Protein AF-A0A5N8YHF2-F1 (afdb_monomer_lite)

Structure (mmCIF, N/CA/C/O backbone):
data_AF-A0A5N8YHF2-F1
#
_entry.id   AF-A0A5N8YHF2-F1
#
loop_
_atom_site.group_PDB
_atom_site.id
_atom_site.type_symbol
_atom_site.label_atom_id
_atom_site.label_alt_id
_atom_site.label_comp_id
_atom_site.label_asym_id
_atom_site.label_entity_id
_atom_site.label_seq_id
_atom_site.pdbx_PDB_ins_code
_atom_site.Cartn_x
_atom_site.Cartn_y
_atom_site.Cartn_z
_atom_site.occupancy
_atom_site.B_iso_or_equiv
_atom_site.auth_seq_id
_atom_site.auth_comp_id
_atom_site.auth_asym_id
_atom_site.auth_atom_id
_atom_site.pdbx_PDB_model_num
ATOM 1 N N . MET A 1 1 ? 15.126 5.907 -20.123 1.00 88.44 1 MET A N 1
ATOM 2 C CA . MET A 1 1 ? 15.744 6.536 -18.926 1.00 88.44 1 MET A CA 1
ATOM 3 C C . MET A 1 1 ? 16.374 5.457 -18.063 1.00 88.44 1 MET A C 1
ATOM 5 O O . MET A 1 1 ? 15.818 4.367 -17.988 1.00 88.44 1 MET A O 1
ATOM 9 N N . THR A 1 2 ? 17.520 5.727 -17.435 1.00 93.31 2 THR A N 1
ATOM 10 C CA . THR A 1 2 ? 18.141 4.767 -16.501 1.00 93.31 2 THR A CA 1
ATOM 11 C C . THR A 1 2 ? 17.425 4.771 -15.147 1.00 93.31 2 THR A C 1
ATOM 13 O O . THR A 1 2 ? 16.749 5.740 -14.802 1.00 93.31 2 THR A O 1
ATOM 16 N N . ILE A 1 3 ? 17.607 3.716 -14.341 1.00 93.12 3 ILE A N 1
ATOM 17 C CA . ILE A 1 3 ? 17.004 3.610 -12.995 1.00 93.12 3 ILE A CA 1
ATOM 18 C C . ILE A 1 3 ? 17.287 4.855 -12.141 1.00 93.12 3 ILE A C 1
ATOM 20 O O . ILE A 1 3 ? 16.369 5.368 -11.505 1.00 93.12 3 ILE A O 1
ATOM 24 N N . GLY A 1 4 ? 18.533 5.339 -12.132 1.00 93.69 4 GLY A N 1
ATOM 25 C CA . GLY A 1 4 ? 18.933 6.503 -11.337 1.00 93.69 4 GLY A CA 1
ATOM 26 C C . GLY A 1 4 ? 18.254 7.795 -11.796 1.00 93.69 4 GLY A C 1
ATOM 27 O O . GLY A 1 4 ? 17.795 8.579 -10.970 1.00 93.69 4 GLY A O 1
ATOM 28 N N . GLN A 1 5 ? 18.101 7.984 -13.112 1.00 92.94 5 GLN A N 1
ATOM 29 C CA . GLN A 1 5 ? 17.367 9.128 -13.660 1.00 92.94 5 GLN A CA 1
ATOM 30 C C . GLN A 1 5 ? 15.889 9.070 -13.269 1.00 92.94 5 GLN A C 1
ATOM 32 O O . GLN A 1 5 ? 15.352 10.048 -12.766 1.00 92.94 5 GLN A O 1
ATOM 37 N N . THR A 1 6 ? 15.246 7.912 -13.426 1.00 92.12 6 THR A N 1
ATOM 38 C CA . THR A 1 6 ? 13.835 7.731 -13.061 1.00 92.12 6 THR A CA 1
ATOM 39 C C . THR A 1 6 ? 13.601 7.903 -11.560 1.00 92.12 6 THR A C 1
ATOM 41 O O . THR A 1 6 ? 12.599 8.487 -11.160 1.00 92.12 6 THR A O 1
ATOM 44 N N . ALA A 1 7 ? 14.528 7.433 -10.724 1.00 93.44 7 ALA A N 1
ATOM 45 C CA . ALA A 1 7 ? 14.499 7.631 -9.279 1.00 93.44 7 ALA A CA 1
ATOM 46 C C . ALA A 1 7 ? 14.520 9.124 -8.912 1.00 93.44 7 ALA A C 1
ATOM 48 O O . ALA A 1 7 ? 13.683 9.570 -8.128 1.00 93.44 7 ALA A O 1
ATOM 49 N N . ALA A 1 8 ? 15.414 9.898 -9.536 1.00 92.69 8 ALA A N 1
ATOM 50 C CA . ALA A 1 8 ? 15.493 11.342 -9.342 1.00 92.69 8 ALA A CA 1
ATOM 51 C C . ALA A 1 8 ? 14.227 12.066 -9.830 1.00 92.69 8 ALA A C 1
ATOM 53 O O . ALA A 1 8 ? 13.705 12.917 -9.118 1.00 92.69 8 ALA A O 1
ATOM 54 N N . THR A 1 9 ? 13.695 11.695 -10.999 1.00 90.56 9 THR A N 1
ATOM 55 C CA . THR A 1 9 ? 12.465 12.291 -11.549 1.00 90.56 9 THR A CA 1
ATOM 56 C C . THR A 1 9 ? 11.241 12.016 -10.675 1.00 90.56 9 THR A C 1
ATOM 58 O O . THR A 1 9 ? 10.410 12.897 -10.498 1.00 90.56 9 THR A O 1
ATOM 61 N N . LEU A 1 10 ? 11.132 10.810 -10.110 1.00 88.75 10 LEU A N 1
ATOM 62 C CA . LEU A 1 10 ? 10.005 10.408 -9.264 1.00 88.75 10 LEU A CA 1
ATOM 63 C C . LEU A 1 10 ? 10.187 10.757 -7.779 1.00 88.75 10 LEU A C 1
ATOM 65 O O . LEU A 1 10 ? 9.288 10.482 -6.988 1.00 88.75 10 LEU A O 1
ATOM 69 N N . GLY A 1 11 ? 11.344 11.288 -7.374 1.00 91.62 11 GLY A N 1
ATOM 70 C CA . GLY A 1 11 ? 11.645 11.564 -5.967 1.00 91.62 11 GLY A CA 1
ATOM 71 C C . GLY A 1 11 ? 11.680 10.312 -5.080 1.00 91.62 11 GLY A C 1
ATOM 72 O O . GLY A 1 11 ? 11.380 10.384 -3.892 1.00 91.62 11 GLY A O 1
ATOM 73 N N . VAL A 1 12 ? 12.021 9.143 -5.633 1.00 93.06 12 VAL A N 1
ATOM 74 C CA . VAL A 1 12 ? 12.062 7.867 -4.893 1.00 93.06 12 VAL A CA 1
ATOM 75 C C . VAL A 1 12 ? 13.433 7.209 -4.976 1.00 93.06 12 VAL A C 1
ATOM 77 O O . VAL A 1 12 ? 14.217 7.477 -5.876 1.00 93.06 12 VAL A O 1
ATOM 80 N N . SER A 1 13 ? 13.725 6.280 -4.061 1.00 95.75 13 SER A N 1
ATOM 81 C CA . SER A 1 13 ? 14.980 5.517 -4.114 1.00 95.75 13 SER A CA 1
ATOM 82 C C . SER A 1 13 ? 15.046 4.572 -5.325 1.00 95.75 13 SER A C 1
ATOM 84 O O . SER A 1 13 ? 14.039 3.974 -5.720 1.00 95.75 13 SER A O 1
ATOM 86 N N . GLU A 1 14 ? 16.249 4.316 -5.851 1.00 95.44 14 GLU A N 1
ATOM 87 C CA . GLU A 1 14 ? 16.461 3.311 -6.909 1.00 95.44 14 GLU A CA 1
ATOM 88 C C . GLU A 1 14 ? 15.944 1.918 -6.517 1.00 95.44 14 GLU A C 1
ATOM 90 O O . GLU A 1 14 ? 15.430 1.164 -7.346 1.00 95.44 14 GLU A O 1
ATOM 95 N N . LYS A 1 15 ? 16.046 1.568 -5.227 1.00 96.31 15 LYS A N 1
ATOM 96 C CA . LYS A 1 15 ? 15.524 0.309 -4.683 1.00 96.31 15 LYS A CA 1
ATOM 97 C C . LYS A 1 15 ? 14.010 0.211 -4.875 1.00 96.31 15 LYS A C 1
ATOM 99 O O . LYS A 1 15 ? 13.503 -0.863 -5.206 1.00 96.31 15 LYS A O 1
ATOM 104 N N . THR A 1 16 ? 13.294 1.321 -4.706 1.00 94.88 16 THR A N 1
ATOM 105 C CA . THR A 1 16 ? 11.851 1.409 -4.953 1.00 94.88 16 THR A CA 1
ATOM 106 C C . THR A 1 16 ? 11.539 1.190 -6.430 1.00 94.88 16 THR A C 1
ATOM 108 O O . THR A 1 16 ? 10.649 0.398 -6.738 1.00 94.88 16 THR A O 1
ATOM 111 N N . ILE A 1 17 ? 12.310 1.800 -7.336 1.00 94.56 17 ILE A N 1
ATOM 112 C CA . ILE A 1 17 ? 12.162 1.593 -8.785 1.00 94.56 17 ILE A CA 1
ATOM 113 C C . ILE A 1 17 ? 12.359 0.118 -9.149 1.00 94.56 17 ILE A C 1
ATOM 115 O O . ILE A 1 17 ? 11.476 -0.490 -9.749 1.00 94.56 17 ILE A O 1
ATOM 119 N N . ARG A 1 18 ? 13.446 -0.515 -8.688 1.00 93.50 18 ARG A N 1
ATOM 120 C CA . ARG A 1 18 ? 13.702 -1.954 -8.907 1.00 93.50 18 ARG A CA 1
ATOM 121 C C . ARG A 1 18 ? 12.569 -2.836 -8.376 1.00 93.50 18 ARG A C 1
ATOM 123 O O . ARG A 1 18 ? 12.188 -3.813 -9.017 1.00 93.50 18 ARG A O 1
ATOM 130 N N . ARG A 1 19 ? 12.005 -2.496 -7.211 1.00 94.06 19 ARG A N 1
ATOM 131 C CA . ARG A 1 19 ? 10.853 -3.209 -6.634 1.00 94.06 19 ARG A CA 1
ATOM 132 C C . ARG A 1 19 ? 9.602 -3.059 -7.500 1.00 94.06 19 ARG A C 1
ATOM 134 O O . ARG A 1 19 ? 8.879 -4.038 -7.652 1.00 94.06 19 ARG A O 1
ATOM 141 N N . ARG A 1 20 ? 9.342 -1.867 -8.043 1.00 92.69 20 ARG A N 1
ATOM 142 C CA . ARG A 1 20 ? 8.201 -1.600 -8.934 1.00 92.69 20 ARG A CA 1
ATOM 143 C C . ARG A 1 20 ? 8.334 -2.353 -10.257 1.00 92.69 20 ARG A C 1
ATOM 145 O O . ARG A 1 20 ? 7.371 -2.999 -10.651 1.00 92.69 20 ARG A O 1
ATOM 152 N N . ILE A 1 21 ? 9.537 -2.400 -10.836 1.00 92.81 21 ILE A N 1
ATOM 153 C CA . ILE A 1 21 ? 9.843 -3.234 -12.013 1.00 92.81 21 ILE A CA 1
ATOM 154 C C . ILE A 1 21 ? 9.566 -4.711 -11.708 1.00 92.81 21 ILE A C 1
ATOM 156 O O . ILE A 1 21 ? 8.822 -5.368 -12.425 1.00 92.81 21 ILE A O 1
ATOM 160 N N . LYS A 1 22 ? 10.078 -5.233 -10.583 1.00 93.69 22 LYS A N 1
ATOM 161 C CA . LYS A 1 22 ? 9.847 -6.632 -10.174 1.00 93.69 22 LYS A CA 1
ATOM 162 C C . LYS A 1 22 ? 8.362 -6.964 -9.962 1.00 93.69 22 LYS A C 1
ATOM 164 O O . LYS A 1 22 ? 7.969 -8.115 -10.115 1.00 93.69 22 LYS A O 1
ATOM 169 N N . LYS A 1 23 ? 7.555 -5.977 -9.569 1.00 91.75 23 LYS A N 1
ATOM 170 C CA . LYS A 1 23 ? 6.104 -6.113 -9.386 1.00 91.75 23 LYS A CA 1
ATOM 171 C C . LYS A 1 23 ? 5.299 -5.931 -10.681 1.00 91.75 23 LYS A C 1
ATOM 173 O O . LYS A 1 23 ? 4.090 -6.109 -10.626 1.00 91.75 23 LYS A O 1
ATOM 178 N N . GLY A 1 24 ? 5.932 -5.560 -11.798 1.00 89.44 24 GLY A N 1
ATOM 179 C CA . GLY A 1 24 ? 5.238 -5.243 -13.051 1.00 89.44 24 GLY A CA 1
ATOM 180 C C . GLY A 1 24 ? 4.475 -3.914 -13.023 1.00 89.44 24 GLY A C 1
ATOM 181 O O . GLY A 1 24 ? 3.564 -3.724 -13.812 1.00 89.44 24 GLY A O 1
ATOM 182 N N . LEU A 1 25 ? 4.817 -3.009 -12.097 1.00 88.69 25 LEU A N 1
ATOM 183 C CA . LEU A 1 25 ? 4.219 -1.666 -12.007 1.00 88.69 25 LEU A CA 1
ATOM 184 C C . LEU A 1 25 ? 4.933 -0.639 -12.894 1.00 88.69 25 LEU A C 1
ATOM 186 O O . LEU A 1 25 ? 4.423 0.455 -13.093 1.00 88.69 25 LEU A O 1
ATOM 190 N N . LEU A 1 26 ? 6.146 -0.962 -13.338 1.00 89.69 26 LEU A N 1
ATOM 191 C CA . LEU A 1 26 ? 6.930 -0.177 -14.284 1.00 89.69 26 LEU A CA 1
ATOM 192 C C . LEU A 1 26 ? 7.501 -1.151 -15.302 1.00 89.69 26 LEU A C 1
ATOM 194 O O . LEU A 1 26 ? 8.193 -2.097 -14.905 1.00 89.69 26 LEU A O 1
ATOM 198 N N . ASN A 1 27 ? 7.251 -0.925 -16.585 1.00 91.31 27 ASN A N 1
ATOM 199 C CA . ASN A 1 27 ? 7.892 -1.702 -17.626 1.00 91.31 27 ASN A CA 1
ATOM 200 C C . ASN A 1 27 ? 9.312 -1.175 -17.819 1.00 91.31 27 ASN A C 1
ATOM 202 O O . ASN A 1 27 ? 9.570 0.009 -18.044 1.00 91.31 27 ASN A O 1
ATOM 206 N N . ALA A 1 28 ? 10.261 -2.093 -17.701 1.00 93.06 28 ALA A N 1
ATOM 207 C CA . ALA A 1 28 ? 11.660 -1.828 -17.965 1.00 93.06 28 ALA A CA 1
ATOM 208 C C . ALA A 1 28 ? 12.206 -2.924 -18.869 1.00 93.06 28 ALA A C 1
ATOM 210 O O . ALA A 1 28 ? 11.904 -4.106 -18.685 1.00 93.06 28 ALA A O 1
ATOM 211 N N . LYS A 1 29 ? 13.038 -2.530 -19.827 1.00 93.62 29 LYS A N 1
ATOM 212 C CA . LYS A 1 29 ? 13.740 -3.446 -20.726 1.00 93.62 29 LYS A CA 1
ATOM 213 C C . LYS A 1 29 ? 15.203 -3.507 -20.307 1.00 93.62 29 LYS A C 1
ATOM 215 O O . LYS A 1 29 ? 15.795 -2.486 -19.962 1.00 93.62 29 LYS A O 1
ATOM 220 N N . LEU A 1 30 ? 15.776 -4.709 -20.289 1.00 92.31 30 LEU A N 1
ATOM 221 C CA . LEU A 1 30 ? 17.207 -4.890 -20.063 1.00 92.31 30 LEU A CA 1
ATOM 222 C C . LEU A 1 30 ? 17.916 -4.716 -21.408 1.00 92.31 30 LEU A C 1
ATOM 224 O O . LEU A 1 30 ? 17.678 -5.498 -22.327 1.00 92.31 30 LEU A O 1
ATOM 228 N N . VAL A 1 31 ? 18.737 -3.677 -21.528 1.00 93.38 31 VAL A N 1
ATOM 229 C CA . VAL A 1 31 ? 19.376 -3.272 -22.785 1.00 93.38 31 VAL A CA 1
ATOM 230 C C . VAL A 1 31 ? 20.873 -3.025 -22.551 1.00 93.38 31 VAL A C 1
ATOM 232 O O . VAL A 1 31 ? 21.296 -2.669 -21.449 1.00 93.38 31 VAL A O 1
ATOM 235 N N . GLY A 1 32 ? 21.679 -3.224 -23.597 1.00 90.06 32 GLY A N 1
ATOM 236 C CA . GLY A 1 32 ? 23.083 -2.805 -23.668 1.00 90.06 32 GLY A CA 1
ATOM 237 C C . GLY A 1 32 ? 24.134 -3.807 -23.170 1.00 90.06 32 GLY A C 1
ATOM 238 O O . GLY A 1 32 ? 23.826 -4.841 -22.581 1.00 90.06 32 GLY A O 1
ATOM 239 N N . GLU A 1 33 ? 25.398 -3.443 -23.407 1.00 85.88 33 GLU A N 1
ATOM 240 C CA . GLU A 1 33 ? 26.615 -4.067 -22.871 1.00 85.88 33 GLU A CA 1
ATOM 241 C C . GLU A 1 33 ? 27.488 -2.958 -22.253 1.00 85.88 33 GLU A C 1
ATOM 243 O O . GLU A 1 33 ? 28.072 -2.171 -23.000 1.00 85.88 33 GLU A O 1
ATOM 248 N N . PRO A 1 34 ? 27.586 -2.825 -20.915 1.00 87.31 34 PRO A N 1
ATOM 249 C CA . PRO A 1 34 ? 27.020 -3.676 -19.866 1.00 87.31 34 PRO A CA 1
ATOM 250 C C . PRO A 1 34 ? 25.483 -3.603 -19.758 1.00 87.31 34 PRO A C 1
ATOM 252 O O . PRO A 1 34 ? 24.893 -2.551 -20.030 1.00 87.31 34 PRO A O 1
ATOM 255 N N . PRO A 1 35 ? 24.827 -4.691 -19.309 1.00 89.62 35 PRO A N 1
ATOM 256 C CA . PRO A 1 35 ? 23.374 -4.750 -19.210 1.00 89.62 35 PRO A CA 1
ATOM 257 C C . PRO A 1 35 ? 22.854 -3.761 -18.165 1.00 89.62 35 PRO A C 1
ATOM 259 O O . PRO A 1 35 ? 23.210 -3.826 -16.985 1.00 89.62 35 PRO A O 1
ATOM 262 N N . HIS A 1 36 ? 21.970 -2.863 -18.592 1.00 89.38 36 HIS A N 1
ATOM 263 C CA . HIS A 1 36 ? 21.287 -1.910 -17.726 1.00 89.38 36 HIS A CA 1
ATOM 264 C C . HIS A 1 36 ? 19.791 -1.857 -18.048 1.00 89.38 36 HIS A C 1
ATOM 266 O O . HIS A 1 36 ? 19.347 -2.230 -19.129 1.00 89.38 36 HIS A O 1
ATOM 272 N N . TYR A 1 37 ? 18.989 -1.448 -17.067 1.00 91.44 37 TYR A N 1
ATOM 273 C CA . TYR A 1 37 ? 17.548 -1.305 -17.258 1.00 91.44 37 TYR A CA 1
ATOM 274 C C . TYR A 1 37 ? 17.234 0.074 -17.829 1.00 91.44 37 TYR A C 1
ATOM 276 O O . TYR A 1 37 ? 17.607 1.090 -17.233 1.00 91.44 37 TYR A O 1
ATOM 284 N N . GLU A 1 38 ? 16.495 0.089 -18.930 1.00 93.00 38 GLU A N 1
ATOM 285 C CA . GLU A 1 38 ? 15.888 1.282 -19.501 1.00 93.00 38 GLU A CA 1
ATOM 286 C C . GLU A 1 38 ? 14.378 1.286 -19.262 1.00 93.00 38 GLU A C 1
ATOM 288 O O . GLU A 1 38 ? 13.689 0.289 -19.482 1.00 93.00 38 GLU A O 1
ATOM 293 N N . ILE A 1 39 ? 13.877 2.426 -18.793 1.00 92.62 39 ILE A N 1
ATOM 294 C CA . ILE A 1 39 ? 12.467 2.683 -18.487 1.00 92.62 39 ILE A CA 1
ATOM 295 C C . ILE A 1 39 ? 11.930 3.692 -19.511 1.00 92.62 39 ILE A C 1
ATOM 297 O O . ILE A 1 39 ? 12.592 4.705 -19.785 1.00 92.62 39 ILE A O 1
ATOM 301 N N . GLU A 1 40 ? 10.759 3.410 -20.089 1.00 88.31 40 GLU A N 1
ATOM 302 C CA . GLU A 1 40 ? 10.082 4.282 -21.056 1.00 88.31 40 GLU A CA 1
ATOM 303 C C . GLU A 1 40 ? 9.406 5.460 -20.333 1.00 88.31 40 GLU A C 1
ATOM 305 O O . GLU A 1 40 ? 8.716 5.287 -19.331 1.00 88.31 40 GLU A O 1
ATOM 310 N N . ALA A 1 41 ? 9.619 6.686 -20.824 1.00 74.44 41 ALA A N 1
ATOM 311 C CA . ALA A 1 41 ? 9.139 7.902 -20.158 1.00 74.44 41 ALA A CA 1
ATOM 312 C C . ALA A 1 41 ? 7.605 8.028 -20.157 1.00 74.44 41 ALA A C 1
ATOM 314 O O . ALA A 1 41 ? 7.041 8.643 -19.256 1.00 74.44 41 ALA A O 1
ATOM 315 N N . SER A 1 42 ? 6.932 7.405 -21.127 1.00 75.56 42 SER A N 1
ATOM 316 C CA . SER A 1 42 ? 5.470 7.401 -21.244 1.00 75.56 42 SER A CA 1
ATOM 317 C C . SER A 1 42 ? 4.767 6.697 -20.079 1.00 75.56 42 SER A C 1
ATOM 319 O O . SER A 1 42 ? 3.588 6.942 -19.852 1.00 75.56 42 SER A O 1
ATOM 321 N N . GLU A 1 43 ? 5.476 5.857 -19.319 1.00 67.62 43 GLU A N 1
ATOM 322 C CA . GLU A 1 43 ? 4.921 5.144 -18.159 1.00 67.62 43 GLU A CA 1
ATOM 323 C C . GLU A 1 43 ? 5.098 5.889 -16.839 1.00 67.62 43 GLU A C 1
ATOM 325 O O . GLU A 1 43 ? 4.535 5.510 -15.816 1.00 67.62 43 GLU A O 1
ATOM 330 N N . ILE A 1 44 ? 5.850 6.988 -16.863 1.00 66.75 44 ILE A N 1
ATOM 331 C CA . ILE A 1 44 ? 6.010 7.916 -15.740 1.00 66.75 44 ILE A CA 1
ATOM 332 C C . ILE A 1 44 ? 4.832 8.914 -15.742 1.00 66.75 44 ILE A C 1
ATOM 334 O O . ILE A 1 44 ? 4.959 10.057 -15.310 1.00 66.75 44 ILE A O 1
ATOM 338 N N . GLY A 1 45 ? 3.671 8.503 -16.267 1.00 58.38 45 GLY A N 1
ATOM 339 C CA . GLY A 1 45 ? 2.414 9.195 -16.026 1.00 58.38 45 GLY A CA 1
ATOM 340 C C . GLY A 1 45 ? 2.169 9.181 -14.524 1.00 58.38 45 GLY A C 1
ATOM 341 O O . GLY A 1 45 ? 2.134 8.115 -13.913 1.00 58.38 45 GLY A O 1
ATOM 342 N N . PHE A 1 46 ? 2.109 10.369 -13.932 1.00 53.34 46 PHE A N 1
ATOM 343 C CA . PHE A 1 46 ? 1.920 10.617 -12.509 1.00 53.34 46 PHE A CA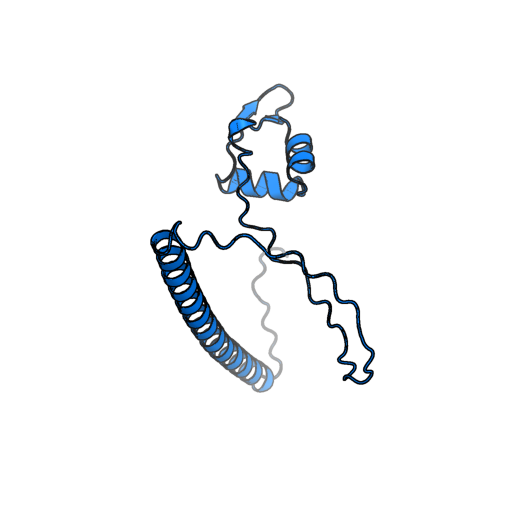 1
ATOM 344 C C . PHE A 1 46 ? 0.736 9.805 -11.958 1.00 53.34 46 PHE A C 1
ATOM 346 O O . PHE A 1 46 ? -0.402 10.257 -11.990 1.00 53.34 46 PHE A O 1
ATOM 353 N N . ASN A 1 47 ? 1.001 8.613 -11.417 1.00 48.31 47 ASN A N 1
ATOM 354 C CA . ASN A 1 47 ? 0.085 7.976 -10.476 1.00 48.31 47 ASN A CA 1
ATOM 355 C C . ASN A 1 47 ? 0.245 8.705 -9.141 1.00 48.31 47 ASN A C 1
ATOM 357 O O . ASN A 1 47 ? 1.046 8.329 -8.281 1.00 48.31 47 ASN A O 1
ATOM 361 N N . GLU A 1 48 ? -0.502 9.797 -9.032 1.00 51.78 48 GLU A N 1
ATOM 362 C CA . GLU A 1 48 ? -0.716 10.679 -7.886 1.00 51.78 48 GLU A CA 1
ATOM 363 C C . GLU A 1 48 ? -1.470 9.961 -6.743 1.00 51.78 48 GLU A C 1
ATOM 365 O O . GLU A 1 48 ? -2.400 10.492 -6.157 1.00 51.78 48 GLU A O 1
ATOM 370 N N . GLU A 1 49 ? -1.100 8.716 -6.424 1.00 51.22 49 GLU A N 1
ATOM 371 C CA . GLU A 1 49 ? -1.825 7.888 -5.443 1.00 51.22 49 GLU A CA 1
ATOM 372 C C . GLU A 1 49 ? -1.033 7.583 -4.161 1.00 51.22 49 GLU A C 1
ATOM 374 O O . GLU A 1 49 ? -1.498 6.816 -3.322 1.00 51.22 49 GLU A O 1
ATOM 379 N N . LEU A 1 50 ? 0.168 8.141 -3.952 1.00 53.47 50 LEU A N 1
ATOM 380 C CA . LEU A 1 50 ? 1.003 7.740 -2.803 1.00 53.47 50 LEU A CA 1
ATOM 381 C C . LEU A 1 50 ? 1.728 8.877 -2.060 1.00 53.47 50 LEU A C 1
ATOM 383 O O . LEU A 1 50 ? 2.779 8.629 -1.473 1.00 53.47 50 LEU A O 1
ATOM 387 N N . SER A 1 51 ? 1.179 10.098 -2.020 1.00 46.91 51 SER A N 1
ATOM 388 C CA . SER A 1 51 ? 1.728 11.189 -1.184 1.00 46.91 51 SER A CA 1
ATOM 389 C C . SER A 1 51 ? 0.824 11.651 -0.032 1.00 46.91 51 SER A C 1
ATOM 391 O O . SER A 1 51 ? 0.974 12.774 0.439 1.00 46.91 51 SER A O 1
ATOM 393 N N . SER A 1 52 ? -0.083 10.809 0.469 1.00 48.97 52 SER A N 1
ATOM 394 C CA . SER A 1 52 ? -0.887 11.125 1.667 1.00 48.97 52 SER A CA 1
ATOM 395 C C . SER A 1 52 ? -0.362 10.444 2.934 1.00 48.97 52 SER A C 1
ATOM 397 O O . SER A 1 52 ? -1.143 9.992 3.766 1.00 48.97 52 SER A O 1
ATOM 399 N N . GLN A 1 53 ? 0.962 10.338 3.090 1.00 60.28 53 GLN A N 1
ATOM 400 C CA . GLN A 1 53 ? 1.548 9.827 4.330 1.00 60.28 53 GLN A CA 1
ATOM 401 C C . GLN A 1 53 ? 2.875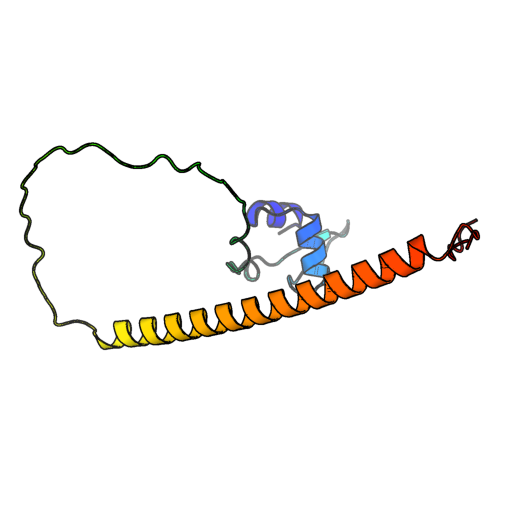 10.522 4.667 1.00 60.28 53 GLN A C 1
ATOM 403 O O . GLN A 1 53 ? 3.958 10.007 4.411 1.00 60.28 53 GLN A O 1
ATOM 408 N N . SER A 1 54 ? 2.753 11.712 5.244 1.00 51.12 54 SER A N 1
ATOM 409 C CA . SER A 1 54 ? 3.730 12.331 6.149 1.00 51.12 54 SER A CA 1
ATOM 410 C C . SER A 1 54 ? 2.891 13.136 7.141 1.00 51.12 54 SER A C 1
ATOM 412 O O . SER A 1 54 ? 2.210 14.078 6.747 1.00 51.12 54 SER A O 1
ATOM 414 N N . ASP A 1 55 ? 2.626 12.569 8.307 1.00 47.16 55 ASP A N 1
ATOM 415 C CA . ASP A 1 55 ? 3.421 12.701 9.534 1.00 47.16 55 ASP A CA 1
ATOM 416 C C . ASP A 1 55 ? 2.769 13.724 10.465 1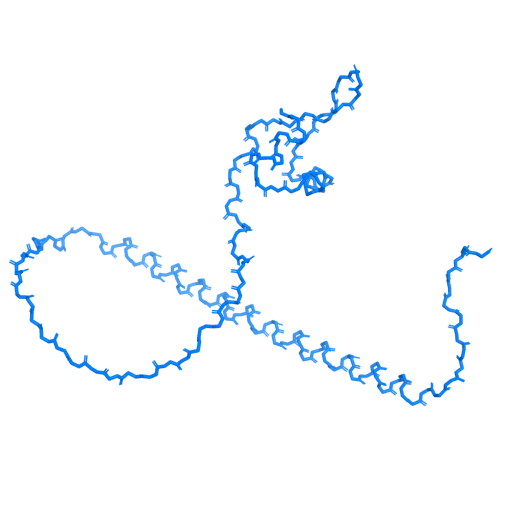.00 47.16 55 ASP A C 1
ATOM 418 O O . ASP A 1 55 ? 2.700 14.923 10.196 1.00 47.16 55 ASP A O 1
ATOM 422 N N . ASP A 1 56 ? 2.279 13.167 11.566 1.00 49.84 56 ASP A N 1
ATOM 423 C CA . ASP A 1 56 ? 1.923 13.800 12.822 1.00 49.84 56 ASP A CA 1
ATOM 424 C C . ASP A 1 56 ? 2.836 14.988 13.169 1.00 49.84 56 ASP A C 1
ATOM 426 O O . ASP A 1 56 ? 3.936 14.825 13.700 1.00 49.84 56 ASP A O 1
ATOM 430 N N . PHE A 1 57 ? 2.342 16.209 12.963 1.00 50.00 57 PHE A N 1
ATOM 431 C CA . PHE A 1 57 ? 2.775 17.352 13.757 1.00 50.00 57 PHE A CA 1
ATOM 432 C C . PHE A 1 57 ? 1.614 17.785 14.646 1.00 50.00 57 PHE A C 1
ATOM 434 O O . PHE A 1 57 ? 0.728 18.544 14.254 1.00 50.00 57 PHE A O 1
ATOM 441 N N . VAL A 1 58 ? 1.629 17.249 15.864 1.00 56.59 58 VAL A N 1
ATOM 442 C CA . VAL A 1 58 ? 0.801 17.690 16.984 1.00 56.59 58 VAL A CA 1
ATOM 443 C C . VAL A 1 58 ? 1.178 19.137 17.296 1.00 56.59 58 VAL A C 1
ATOM 445 O O . VAL A 1 58 ? 2.224 19.388 17.896 1.00 56.59 58 VAL A O 1
ATOM 448 N N . GLN A 1 59 ? 0.335 20.096 16.906 1.00 52.50 59 GLN A N 1
ATOM 449 C CA . GLN A 1 59 ? 0.385 21.423 17.513 1.00 52.50 59 GLN A CA 1
ATOM 450 C C . GLN A 1 59 ? -0.455 21.433 18.795 1.00 52.50 59 GLN A C 1
ATOM 452 O O . GLN A 1 59 ? -1.624 21.039 18.767 1.00 52.50 59 GLN A O 1
ATOM 457 N N . PRO A 1 60 ? 0.134 21.855 19.926 1.00 63.44 60 PRO A N 1
ATOM 458 C CA . PRO A 1 60 ? -0.565 21.957 21.191 1.00 63.44 60 PRO A CA 1
ATOM 459 C C . PRO A 1 60 ? -1.609 23.071 21.139 1.00 63.44 60 PRO A C 1
ATOM 461 O O . PRO A 1 60 ? -1.339 24.206 20.748 1.00 63.44 60 PRO A O 1
ATOM 464 N N . VAL A 1 61 ? -2.798 22.697 21.592 1.00 60.34 61 VAL A N 1
ATOM 465 C CA . VAL A 1 61 ? -3.944 23.549 21.892 1.00 60.34 61 VAL A CA 1
ATOM 466 C C . VAL A 1 61 ? -3.487 24.738 22.740 1.00 60.34 61 VAL A C 1
ATOM 468 O O . VAL A 1 61 ? -2.963 24.564 23.839 1.00 60.34 61 VAL A O 1
ATOM 471 N N . SER A 1 62 ? -3.664 25.946 22.218 1.00 59.56 62 SER A N 1
ATOM 472 C CA . SER A 1 62 ? -3.696 27.169 23.015 1.00 59.56 62 SER A CA 1
ATOM 473 C C . SER A 1 62 ? -5.025 27.840 22.711 1.00 59.56 62 SER A C 1
ATOM 475 O O . SER A 1 62 ? -5.262 28.299 21.595 1.00 59.56 62 SER A O 1
ATOM 477 N N . ASP A 1 63 ? -5.902 27.768 23.702 1.00 56.72 63 ASP A N 1
ATOM 478 C CA . ASP A 1 63 ? -7.257 28.299 23.706 1.00 56.72 63 ASP A CA 1
ATOM 479 C C . ASP A 1 63 ? -7.311 29.839 23.570 1.00 56.72 63 ASP A C 1
ATOM 481 O O . ASP A 1 63 ? -6.291 30.521 23.715 1.00 56.72 63 ASP A O 1
ATOM 485 N N . PRO A 1 64 ? -8.502 30.387 23.250 1.00 66.62 64 PRO A N 1
ATOM 486 C CA . PRO A 1 64 ? -8.682 31.621 22.497 1.00 66.62 64 PRO A CA 1
ATOM 487 C C . PRO A 1 64 ? -9.062 32.808 23.383 1.00 66.62 64 PRO A C 1
ATOM 489 O O . PRO A 1 64 ? -10.023 32.701 24.129 1.00 66.62 64 PRO A O 1
ATOM 492 N N . GLU A 1 65 ? -8.425 33.969 23.213 1.00 51.53 65 GLU A N 1
ATOM 493 C CA . GLU A 1 65 ? -8.999 35.271 23.588 1.00 51.53 65 GLU A CA 1
ATOM 494 C C . GLU A 1 65 ? -8.358 36.405 22.775 1.00 51.53 65 GLU A C 1
ATOM 496 O O . GLU A 1 65 ? -7.142 36.438 22.597 1.00 51.53 65 GLU A O 1
ATOM 501 N N . GLY A 1 66 ? -9.171 37.365 22.319 1.00 43.75 66 GLY A N 1
ATOM 502 C CA . GLY A 1 66 ? -8.659 38.672 21.889 1.00 43.75 66 GLY A CA 1
ATOM 503 C C . GLY A 1 66 ? -9.341 39.289 20.672 1.00 43.75 66 GLY A C 1
ATOM 504 O O . GLY A 1 66 ? -8.828 39.225 19.563 1.00 43.75 66 GLY A O 1
ATOM 505 N N . LEU A 1 67 ? -10.480 39.938 20.912 1.00 52.41 67 LEU A N 1
ATOM 506 C CA . LEU A 1 67 ? -11.157 40.904 20.038 1.00 52.41 67 LEU A CA 1
ATOM 507 C C . LEU A 1 67 ? -10.203 41.920 19.379 1.00 52.41 67 LEU A C 1
ATOM 509 O O . LEU A 1 67 ? -9.357 42.477 20.071 1.00 52.41 67 LEU A O 1
ATOM 513 N N . SER A 1 68 ? -10.456 42.287 18.114 1.00 49.69 68 SER A N 1
ATOM 514 C CA . SER A 1 68 ? -10.409 43.689 17.645 1.00 49.69 68 SER A CA 1
ATOM 515 C C . SER A 1 68 ? -10.758 43.820 16.153 1.00 49.69 68 SER A C 1
ATOM 517 O O . SER A 1 68 ? -9.933 43.575 15.282 1.00 49.69 68 SER A O 1
ATOM 519 N N . SER A 1 69 ? -11.985 44.278 15.906 1.00 51.78 69 SER A N 1
ATOM 520 C CA . SER A 1 69 ? -12.344 45.402 15.030 1.00 51.78 69 SER A CA 1
ATOM 521 C C . SER A 1 69 ? -11.705 45.575 13.636 1.00 51.78 69 SER A C 1
ATOM 523 O O . SER A 1 69 ? -10.566 45.999 13.499 1.00 51.78 69 SER A O 1
ATOM 525 N N . GLN A 1 70 ? -12.604 45.514 12.642 1.00 50.50 70 GLN A N 1
ATOM 526 C CA . GLN A 1 70 ? -12.894 46.617 11.709 1.00 50.50 70 GLN A CA 1
ATOM 527 C C . GLN A 1 70 ? -11.913 46.847 10.540 1.00 50.50 70 GLN A C 1
ATOM 529 O O . GLN A 1 70 ? -10.933 47.577 10.644 1.00 50.50 70 GLN A O 1
ATOM 534 N N . SER A 1 71 ? -12.287 46.360 9.353 1.00 46.69 71 SER A N 1
ATOM 535 C CA . SER A 1 71 ? -12.221 47.174 8.129 1.00 46.69 71 SER A CA 1
ATOM 536 C C . SER A 1 71 ? -13.300 46.721 7.154 1.00 46.69 71 SER A C 1
ATOM 538 O O . SER A 1 71 ? -13.387 45.558 6.772 1.00 46.69 71 SER A O 1
ATOM 540 N N . ASP A 1 72 ? -14.143 47.686 6.837 1.00 51.66 72 ASP A N 1
ATOM 541 C CA . ASP A 1 72 ? -15.221 47.683 5.872 1.00 51.66 72 ASP A CA 1
ATOM 542 C C . ASP A 1 72 ? -14.600 47.962 4.492 1.00 51.66 72 ASP A C 1
ATOM 544 O O . ASP A 1 72 ? -14.080 49.053 4.271 1.00 51.66 72 ASP A O 1
ATOM 548 N N . GLU A 1 73 ? -14.593 46.984 3.583 1.00 52.00 73 GLU A N 1
ATOM 549 C CA . GLU A 1 73 ? -14.422 47.248 2.149 1.00 52.00 73 GLU A CA 1
ATOM 550 C C . GLU A 1 73 ? -15.317 46.298 1.350 1.00 52.00 73 GLU A C 1
ATOM 552 O O . GLU A 1 73 ? -14.978 45.180 0.960 1.00 52.00 73 GLU A O 1
ATOM 557 N N . PHE A 1 74 ? -16.547 46.771 1.201 1.00 50.72 74 PHE A N 1
ATOM 558 C CA . PHE A 1 74 ? -17.655 46.160 0.495 1.00 50.72 74 PHE A CA 1
ATOM 559 C C . PHE A 1 74 ? -17.393 46.143 -1.022 1.00 50.72 74 PHE A C 1
ATOM 561 O O . PHE A 1 74 ? -17.821 47.037 -1.752 1.00 50.72 74 PHE A O 1
ATOM 568 N N . VAL A 1 75 ? -16.719 45.104 -1.520 1.00 56.78 75 VAL A N 1
ATOM 569 C CA . VAL A 1 75 ? -16.774 44.727 -2.942 1.00 56.78 75 VAL A CA 1
ATOM 570 C C . VAL A 1 75 ? -17.859 43.668 -3.088 1.00 56.78 75 VAL A C 1
ATOM 572 O O . VAL A 1 75 ? -17.680 42.522 -2.687 1.00 56.78 75 VAL A O 1
ATOM 575 N N . GLN A 1 76 ? -19.009 44.066 -3.634 1.00 57.59 76 GLN A N 1
ATOM 576 C CA . GLN A 1 76 ? -20.099 43.149 -3.965 1.00 57.59 76 GLN A CA 1
ATOM 577 C C . GLN A 1 76 ? -19.605 42.121 -4.998 1.00 57.59 76 GLN A C 1
ATOM 579 O O . GLN A 1 76 ? -19.264 42.523 -6.115 1.00 57.59 76 GLN A O 1
ATOM 584 N N . PRO A 1 77 ? -19.596 40.808 -4.702 1.00 56.84 77 PRO A N 1
ATOM 585 C CA . PRO A 1 77 ? -19.504 39.819 -5.756 1.00 56.84 77 PRO A CA 1
ATOM 586 C C . PRO A 1 77 ? -2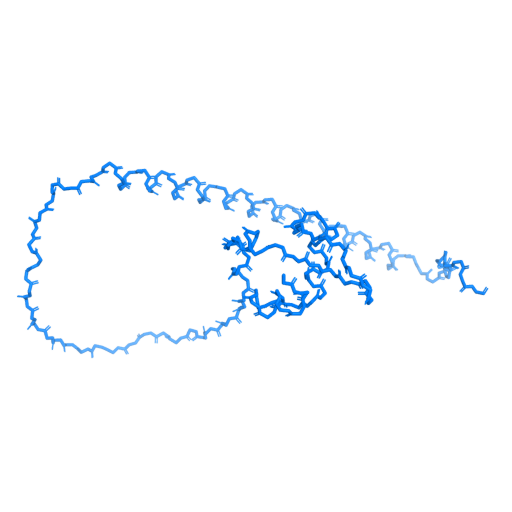0.851 39.805 -6.478 1.00 56.84 77 PRO A C 1
ATOM 588 O O . PRO A 1 77 ? -21.889 39.452 -5.911 1.00 56.84 77 PRO A O 1
ATOM 591 N N . VAL A 1 78 ? -20.819 40.247 -7.732 1.00 58.00 78 VAL A N 1
ATOM 592 C CA . VAL A 1 78 ? -21.874 40.057 -8.729 1.00 58.00 78 VAL A CA 1
ATOM 593 C C . VAL A 1 78 ? -22.427 38.641 -8.596 1.00 58.00 78 VAL A C 1
ATOM 595 O O . VAL A 1 78 ? -21.751 37.647 -8.853 1.00 58.00 78 VAL A O 1
ATOM 598 N N . SER A 1 79 ? -23.654 38.576 -8.092 1.00 53.81 79 SER A N 1
ATOM 599 C CA . SER A 1 79 ? -24.409 37.347 -7.946 1.00 53.81 79 SER A CA 1
ATOM 600 C C . SER A 1 79 ? -24.982 36.983 -9.307 1.00 53.81 79 SER A C 1
ATOM 602 O O . SER A 1 79 ? -26.050 37.467 -9.669 1.00 53.81 79 SER A O 1
ATOM 604 N N . ASP A 1 80 ? -24.294 36.101 -10.023 1.00 57.16 80 ASP A N 1
ATOM 605 C CA . ASP A 1 80 ? -24.909 35.260 -11.049 1.00 57.16 80 ASP A CA 1
ATOM 606 C C . ASP A 1 80 ? -25.201 33.874 -10.436 1.00 57.16 80 ASP A C 1
ATOM 608 O O . ASP A 1 80 ? -24.350 32.986 -10.485 1.00 57.16 80 ASP A O 1
ATOM 612 N N . PRO A 1 81 ? -26.387 33.621 -9.840 1.00 62.38 81 PRO A N 1
ATOM 613 C CA . PRO A 1 81 ? -26.740 32.310 -9.287 1.00 62.38 81 PRO A CA 1
ATOM 614 C C . PRO A 1 81 ? -27.316 31.350 -10.349 1.00 62.38 81 PRO A C 1
ATOM 616 O O . PRO A 1 81 ? -28.193 30.546 -10.041 1.00 62.38 81 PRO A O 1
ATOM 619 N N . SER A 1 82 ? -26.897 31.448 -11.615 1.00 55.03 82 SER A N 1
ATOM 620 C CA . SER A 1 82 ? -27.517 30.698 -12.730 1.00 55.03 82 SER A CA 1
ATOM 621 C C . SER A 1 82 ? -26.639 29.621 -13.374 1.00 55.03 82 SER A C 1
ATOM 623 O O . SER A 1 82 ? -27.032 29.040 -14.382 1.00 55.03 82 SER A O 1
ATOM 625 N N . GLY A 1 83 ? -25.487 29.294 -12.784 1.00 57.09 83 GLY A N 1
ATOM 626 C CA . GLY A 1 83 ? -24.618 28.218 -13.259 1.00 57.09 83 GLY A CA 1
ATOM 627 C C . GLY A 1 83 ? -24.438 27.106 -12.229 1.00 57.09 83 GLY A C 1
ATOM 628 O O . GLY A 1 83 ? -23.690 27.271 -11.276 1.00 57.09 83 GLY A O 1
ATOM 629 N N . ASP A 1 84 ? -25.053 25.953 -12.493 1.00 54.75 84 ASP A N 1
ATOM 630 C CA . ASP A 1 84 ? -24.526 24.631 -12.117 1.00 54.75 84 ASP A CA 1
ATOM 631 C C . ASP A 1 84 ? -24.807 24.069 -10.699 1.00 54.75 84 ASP A C 1
ATOM 633 O O . ASP A 1 84 ? -23.924 23.622 -9.959 1.00 54.75 84 ASP A O 1
ATOM 637 N N . THR A 1 85 ? -26.084 24.007 -10.306 1.00 60.12 85 THR A N 1
ATOM 638 C CA . THR A 1 85 ? -26.523 23.174 -9.164 1.00 60.12 85 THR A CA 1
ATOM 639 C C . THR A 1 85 ? -26.310 21.674 -9.394 1.00 60.12 85 THR A C 1
ATOM 641 O O . THR A 1 85 ? -26.212 20.927 -8.422 1.00 60.12 85 THR A O 1
ATOM 644 N N . THR A 1 86 ? -26.226 21.228 -10.650 1.00 67.12 86 THR A N 1
ATOM 645 C CA . THR A 1 86 ? -26.080 19.812 -11.010 1.00 67.12 86 THR A CA 1
ATOM 646 C C . THR A 1 86 ? -24.696 19.284 -10.648 1.00 67.12 86 THR A C 1
ATOM 648 O O . THR A 1 86 ? -24.613 18.316 -9.901 1.00 67.12 86 THR A O 1
ATOM 651 N N . GLN A 1 87 ? -23.616 19.968 -11.047 1.00 71.06 87 GLN A N 1
ATOM 652 C CA . GLN A 1 87 ? -22.266 19.541 -10.659 1.00 71.06 87 GLN A CA 1
ATOM 653 C C . GLN A 1 87 ? -22.064 19.554 -9.142 1.00 71.06 87 GLN A C 1
ATOM 655 O O . GLN A 1 87 ? -21.496 18.626 -8.571 1.00 71.06 87 GLN A O 1
ATOM 660 N N . ASN A 1 88 ? -22.607 20.563 -8.454 1.00 79.00 88 ASN A N 1
ATOM 661 C CA . ASN A 1 88 ? -22.560 20.626 -6.992 1.00 79.00 88 ASN A CA 1
ATOM 662 C C . ASN A 1 88 ? -23.249 19.436 -6.309 1.00 79.00 88 ASN A C 1
ATOM 664 O O . ASN A 1 88 ? -22.888 19.092 -5.184 1.00 79.00 88 ASN A O 1
ATOM 668 N N . LYS A 1 89 ? -24.242 18.820 -6.956 1.00 83.12 89 LYS A N 1
ATOM 669 C CA . LYS A 1 89 ? -24.907 17.623 -6.444 1.00 83.12 89 LYS A CA 1
ATOM 670 C C . LYS A 1 89 ? -24.033 16.383 -6.630 1.00 83.12 89 LYS A C 1
ATOM 672 O O . LYS A 1 89 ? -23.827 15.660 -5.663 1.00 83.12 89 LYS A O 1
ATOM 677 N N . ASP A 1 90 ? -23.441 16.212 -7.806 1.00 89.81 90 ASP A N 1
ATOM 678 C CA . ASP A 1 90 ? -22.575 15.066 -8.104 1.00 89.81 90 ASP A CA 1
ATOM 679 C C . ASP A 1 90 ? -21.341 15.032 -7.183 1.00 89.81 90 ASP A C 1
ATOM 681 O O . ASP A 1 90 ? -20.961 13.977 -6.674 1.00 89.81 90 ASP A O 1
ATOM 685 N N . TYR A 1 91 ? -20.754 16.199 -6.880 1.00 90.69 91 TYR A N 1
ATOM 686 C CA . TYR A 1 91 ? -19.659 16.296 -5.908 1.00 90.69 91 TYR A CA 1
ATOM 687 C C . TYR A 1 91 ? -20.089 15.925 -4.488 1.00 90.69 91 TYR A C 1
ATOM 689 O O . TYR A 1 91 ? -19.311 15.321 -3.752 1.00 90.69 91 TYR A O 1
ATOM 697 N N . ARG A 1 92 ? -21.314 16.273 -4.083 1.00 91.44 92 ARG A N 1
ATOM 698 C CA . ARG A 1 92 ? -21.842 15.906 -2.761 1.00 91.44 92 ARG A CA 1
ATOM 699 C C . ARG A 1 92 ? -22.077 14.406 -2.659 1.00 91.44 92 ARG A C 1
ATOM 701 O O . ARG A 1 92 ? -21.623 13.805 -1.692 1.00 91.44 92 ARG A O 1
ATOM 708 N N . ASP A 1 93 ? -22.684 13.813 -3.681 1.00 93.81 93 ASP A N 1
ATOM 709 C CA . ASP A 1 93 ? -22.946 12.375 -3.732 1.00 93.81 93 ASP A CA 1
ATOM 710 C C . ASP A 1 93 ? -21.626 11.574 -3.709 1.00 93.81 93 ASP A C 1
ATOM 712 O O . ASP A 1 93 ? -21.506 10.578 -2.992 1.00 93.81 93 ASP A O 1
ATOM 716 N N . LEU A 1 94 ? -20.587 12.049 -4.411 1.00 94.38 94 LEU A N 1
ATOM 717 C CA . LEU A 1 94 ? -19.243 11.464 -4.348 1.00 94.38 94 LEU A CA 1
ATOM 718 C C . LEU A 1 94 ? -18.605 11.602 -2.956 1.00 94.38 94 LEU A C 1
ATOM 720 O O . LEU A 1 94 ? -18.008 10.649 -2.454 1.00 94.38 94 LEU A O 1
ATOM 724 N N . LEU A 1 95 ? -18.713 12.773 -2.321 1.00 94.88 95 LEU A N 1
ATOM 725 C CA . LEU A 1 95 ? -18.170 12.995 -0.977 1.00 94.88 95 LEU A CA 1
ATOM 726 C C . LEU A 1 95 ? -18.838 12.099 0.066 1.00 94.88 95 LEU A C 1
ATOM 728 O O . LEU A 1 95 ? -18.156 11.595 0.958 1.00 94.88 95 LEU A O 1
ATOM 732 N N . ASP A 1 96 ? -20.147 11.896 -0.038 1.00 97.19 96 ASP A N 1
ATOM 733 C CA . ASP A 1 96 ? -20.885 11.037 0.883 1.00 97.19 96 ASP A CA 1
ATOM 734 C C . ASP A 1 96 ? -20.511 9.563 0.685 1.00 97.19 96 ASP A C 1
ATOM 736 O O . ASP A 1 96 ? -20.238 8.871 1.667 1.00 97.19 96 ASP A O 1
ATOM 740 N N . MET A 1 97 ? -20.348 9.116 -0.565 1.00 97.44 97 MET A N 1
ATOM 741 C CA . MET A 1 97 ? -19.833 7.777 -0.875 1.00 97.44 97 MET A CA 1
ATOM 742 C C . MET A 1 97 ? -18.425 7.551 -0.302 1.00 97.44 97 MET A C 1
ATOM 744 O O . MET A 1 97 ? -18.159 6.522 0.320 1.00 97.44 97 MET A O 1
ATOM 748 N N . LEU A 1 98 ? -17.511 8.510 -0.479 1.00 95.00 98 LEU A N 1
ATOM 749 C CA . LEU A 1 98 ? -16.145 8.401 0.041 1.00 95.00 98 LEU A CA 1
ATOM 750 C C . LEU A 1 98 ? -16.118 8.371 1.574 1.00 95.00 98 LEU A C 1
ATOM 752 O O . LEU A 1 98 ? -15.352 7.606 2.159 1.00 95.00 98 LEU A O 1
ATOM 756 N N . LYS A 1 99 ? -16.966 9.165 2.238 1.00 96.12 99 LYS A N 1
ATOM 757 C CA . LYS A 1 99 ? -17.106 9.134 3.702 1.00 96.12 99 LYS A CA 1
ATOM 758 C C . LYS A 1 99 ? -17.628 7.792 4.199 1.00 96.12 99 LYS A C 1
ATOM 760 O O . LYS A 1 99 ? -17.118 7.286 5.197 1.00 96.12 99 LYS A O 1
ATOM 765 N N . GLU A 1 100 ? -18.618 7.220 3.517 1.00 97.12 100 GLU A N 1
ATOM 766 C CA . GLU A 1 100 ? -19.156 5.902 3.854 1.00 97.12 100 GLU A CA 1
ATOM 767 C C . GLU A 1 100 ? -18.056 4.838 3.767 1.00 97.12 100 GLU A C 1
ATOM 769 O O . GLU A 1 100 ? -17.811 4.127 4.745 1.00 97.12 100 GLU A O 1
ATOM 774 N N . GLN A 1 101 ? -17.302 4.817 2.664 1.00 97.00 101 GLN A N 1
ATOM 775 C CA . GLN A 1 101 ? -16.162 3.913 2.500 1.00 97.00 101 GLN A CA 1
ATOM 776 C C . GLN A 1 101 ? -15.110 4.089 3.596 1.00 97.00 101 GLN A C 1
ATOM 778 O O . GLN A 1 101 ? -14.597 3.104 4.128 1.00 97.00 101 GLN A O 1
ATOM 783 N N . LEU A 1 102 ? -14.786 5.332 3.952 1.00 96.25 102 LEU A N 1
ATOM 784 C CA . LEU A 1 102 ? -13.799 5.623 4.989 1.00 96.25 102 LEU A CA 1
ATOM 785 C C . LEU A 1 102 ? -14.272 5.095 6.353 1.00 96.25 102 LEU A C 1
ATOM 787 O O . LEU A 1 102 ? -13.508 4.433 7.053 1.00 96.25 102 LEU A O 1
ATOM 791 N N . SER A 1 103 ? -15.560 5.260 6.671 1.00 96.06 103 SER A N 1
ATOM 792 C CA . SER A 1 103 ? -16.158 4.729 7.901 1.00 96.06 103 SER A CA 1
ATOM 793 C C . SER A 1 103 ? -16.174 3.195 7.962 1.00 96.06 103 SER A C 1
ATOM 795 O O . SER A 1 103 ? -15.923 2.615 9.022 1.00 96.06 103 SER A O 1
ATOM 797 N N . GLU A 1 104 ? -16.405 2.522 6.830 1.00 97.75 104 GLU A N 1
ATOM 798 C CA . GLU A 1 104 ? -16.374 1.060 6.741 1.00 97.75 104 GLU A CA 1
ATOM 799 C C . GLU A 1 104 ? -14.951 0.530 6.959 1.00 97.75 104 GLU A C 1
ATOM 801 O O . GLU A 1 104 ? -14.731 -0.399 7.742 1.00 97.75 104 GLU A O 1
ATOM 806 N N . LYS A 1 105 ? -13.961 1.154 6.309 1.00 96.81 105 LYS A N 1
ATOM 807 C CA . LYS A 1 105 ? -12.545 0.802 6.470 1.00 96.81 105 LYS A CA 1
ATOM 808 C C . LYS A 1 105 ? -12.071 1.027 7.903 1.00 96.81 105 LYS A C 1
ATOM 810 O O . LYS A 1 105 ? -11.396 0.156 8.450 1.00 96.81 105 LYS A O 1
ATOM 815 N N . ASP A 1 106 ? -12.482 2.122 8.538 1.00 96.00 106 ASP A N 1
ATOM 816 C CA . ASP A 1 106 ? -12.197 2.381 9.952 1.00 96.00 106 ASP A CA 1
ATOM 817 C C . ASP A 1 106 ? -12.820 1.322 10.874 1.00 96.00 106 ASP A C 1
ATOM 819 O O . ASP A 1 106 ? -12.209 0.924 11.871 1.00 96.00 106 ASP A O 1
ATOM 823 N N . GLY A 1 107 ? -14.013 0.820 10.541 1.00 96.56 107 GLY A N 1
ATOM 824 C CA . GLY A 1 107 ? -14.633 -0.317 11.224 1.00 96.56 107 GLY A CA 1
ATOM 825 C C . GLY A 1 107 ? -13.780 -1.586 11.125 1.00 96.56 107 GLY A C 1
ATOM 826 O O . GLY A 1 107 ? -13.423 -2.174 12.148 1.00 96.56 107 GLY A O 1
ATOM 827 N N . GLN A 1 108 ? -13.367 -1.953 9.909 1.00 96.62 108 GLN A N 1
ATOM 828 C CA . GLN A 1 108 ? -12.508 -3.120 9.659 1.00 96.62 108 GLN A CA 1
ATOM 829 C C . GLN A 1 108 ? -11.169 -3.021 10.405 1.00 96.62 108 GLN A C 1
ATOM 831 O O . GLN A 1 108 ? -10.691 -4.004 10.973 1.00 96.62 108 GLN A O 1
ATOM 836 N N . ILE A 1 109 ? -10.567 -1.829 10.445 1.00 96.38 109 ILE A N 1
ATOM 837 C CA . ILE A 1 109 ? -9.316 -1.588 11.175 1.00 96.38 109 ILE A CA 1
ATOM 838 C C . ILE A 1 109 ? -9.507 -1.834 12.677 1.00 96.38 109 ILE A C 1
ATOM 840 O O . ILE A 1 109 ? -8.657 -2.477 13.297 1.00 96.38 109 ILE A O 1
ATOM 844 N N . LYS A 1 110 ? -10.621 -1.380 13.267 1.00 96.06 110 LYS A N 1
ATOM 845 C CA . LYS A 1 110 ? -10.927 -1.618 14.688 1.00 96.06 110 LYS A CA 1
ATOM 846 C C . LYS A 1 110 ? -11.095 -3.104 14.993 1.00 96.06 110 LYS A C 1
ATOM 848 O O . LYS A 1 110 ? -10.523 -3.587 15.968 1.00 96.06 110 LYS A O 1
ATOM 853 N N . GLU A 1 111 ? -11.826 -3.839 14.159 1.00 97.38 111 GLU A N 1
ATOM 854 C CA . GLU A 1 111 ? -12.000 -5.288 14.324 1.00 97.38 111 GLU A CA 1
ATOM 855 C C . GLU A 1 111 ? -10.663 -6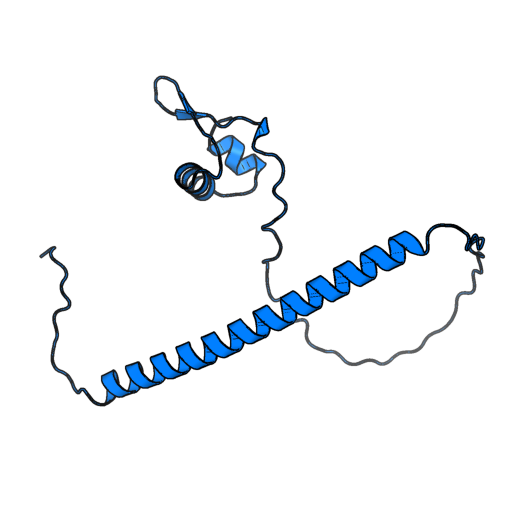.031 14.252 1.00 97.38 111 GLU A C 1
ATOM 857 O O . GLU A 1 111 ? -10.346 -6.839 15.129 1.00 97.38 111 GLU A O 1
ATOM 862 N N . LEU A 1 112 ? -9.835 -5.711 13.253 1.00 97.50 112 LEU A N 1
ATOM 863 C CA . LEU A 1 112 ? -8.499 -6.289 13.117 1.00 97.50 112 LEU A CA 1
ATOM 864 C C . LEU A 1 112 ? -7.606 -5.953 14.310 1.00 97.50 112 LEU A C 1
ATOM 866 O O . LEU A 1 112 ? -6.852 -6.815 14.758 1.00 97.50 112 LEU A O 1
ATOM 870 N N . HIS A 1 113 ? -7.695 -4.736 14.848 1.00 95.62 113 HIS A N 1
ATOM 871 C CA . HIS A 1 113 ? -6.946 -4.345 16.037 1.00 95.62 113 HIS A CA 1
ATOM 872 C C . HIS A 1 113 ? -7.347 -5.183 17.256 1.00 95.62 113 HIS A C 1
ATOM 874 O O . HIS A 1 113 ? -6.473 -5.708 17.943 1.00 95.62 113 HIS A O 1
ATOM 880 N N . ILE A 1 114 ? -8.650 -5.388 17.478 1.00 96.62 114 ILE A N 1
ATOM 881 C CA . ILE A 1 114 ? -9.164 -6.245 18.557 1.00 96.62 114 ILE A CA 1
ATOM 882 C C . ILE A 1 114 ? -8.667 -7.687 18.383 1.00 96.62 114 ILE A C 1
ATOM 884 O O . ILE A 1 114 ? -8.197 -8.296 19.345 1.00 96.62 114 ILE A O 1
ATOM 888 N N . LEU A 1 115 ? -8.723 -8.235 17.164 1.00 97.00 115 LEU A N 1
ATOM 889 C CA . LEU A 1 115 ? -8.236 -9.590 16.880 1.00 97.00 115 LEU A CA 1
ATOM 890 C C . LEU A 1 115 ? -6.727 -9.717 17.101 1.00 97.00 115 LEU A C 1
ATOM 892 O O . LEU A 1 115 ? -6.270 -10.695 17.694 1.00 97.00 115 LEU A O 1
ATOM 896 N N . LEU A 1 116 ? -5.953 -8.732 16.648 1.00 96.44 116 LEU A N 1
ATOM 897 C CA . LEU A 1 116 ? -4.507 -8.704 16.830 1.00 96.44 116 LEU A CA 1
ATOM 898 C C . LEU A 1 116 ? -4.149 -8.619 18.314 1.00 96.44 116 LEU A C 1
ATOM 900 O O . LEU A 1 116 ? -3.291 -9.371 18.774 1.00 96.44 116 LEU A O 1
ATOM 904 N N . GLN A 1 117 ? -4.832 -7.758 19.067 1.00 94.75 117 GLN A N 1
ATOM 905 C CA . GLN A 1 117 ? -4.646 -7.628 20.506 1.00 94.75 117 GLN A CA 1
ATOM 906 C C . GLN A 1 117 ? -4.994 -8.938 21.224 1.00 94.75 117 GLN A C 1
ATOM 908 O O . GLN A 1 117 ? -4.190 -9.438 22.008 1.00 94.75 117 GLN A O 1
ATOM 913 N N . ALA A 1 118 ? -6.132 -9.557 20.902 1.00 91.50 118 ALA A N 1
ATOM 914 C CA . ALA A 1 118 ? -6.525 -10.841 21.477 1.00 91.50 118 ALA A CA 1
ATOM 915 C C . ALA A 1 118 ? -5.500 -11.948 21.169 1.00 91.50 118 ALA A C 1
ATOM 917 O O . ALA A 1 118 ? -5.143 -12.731 22.052 1.00 91.50 118 ALA A O 1
ATOM 918 N N . ALA A 1 119 ? -4.979 -11.999 19.940 1.00 90.69 119 ALA A N 1
ATOM 919 C CA . ALA A 1 119 ? -3.940 -12.949 19.550 1.00 90.69 119 ALA A CA 1
ATOM 920 C C . ALA A 1 119 ? -2.618 -12.702 20.298 1.00 90.69 119 ALA A C 1
ATOM 922 O O . ALA A 1 119 ? -1.971 -13.652 20.744 1.00 90.69 119 ALA A O 1
ATOM 923 N N . GLN A 1 120 ? -2.225 -11.439 20.478 1.00 91.38 120 GLN A N 1
ATOM 924 C CA . GLN A 1 120 ? -1.036 -11.062 21.244 1.00 91.38 120 GLN A CA 1
ATOM 925 C C . GLN A 1 120 ? -1.181 -11.399 22.730 1.00 91.38 120 GLN A C 1
ATOM 927 O O . GLN A 1 120 ? -0.240 -11.921 23.323 1.00 91.38 120 GLN A O 1
ATOM 932 N N . GLU A 1 121 ? -2.352 -11.181 23.327 1.00 89.00 121 GLU A N 1
ATOM 933 C CA . GLU A 1 121 ? -2.636 -11.588 24.705 1.00 89.00 121 GLU A CA 1
ATOM 934 C C . GLU A 1 121 ? -2.577 -13.110 24.869 1.00 89.00 121 GLU A C 1
ATOM 936 O O . GLU A 1 121 ? -1.996 -13.607 25.834 1.00 89.00 121 GLU A O 1
ATOM 941 N N . GLN A 1 122 ? -3.127 -13.872 23.919 1.00 83.69 122 GLN A N 1
ATOM 942 C CA . GLN A 1 122 ? -3.031 -15.334 23.920 1.00 83.69 122 GLN A CA 1
ATOM 943 C C . GLN A 1 122 ? -1.579 -15.808 23.789 1.00 83.69 122 GLN A C 1
ATOM 945 O O . GLN A 1 122 ? -1.143 -16.658 24.567 1.00 83.69 122 GLN A O 1
ATOM 950 N N . ALA A 1 123 ? -0.810 -15.237 22.858 1.00 78.94 123 ALA A N 1
ATOM 951 C CA . ALA A 1 123 ? 0.610 -15.540 22.705 1.00 78.94 123 ALA A CA 1
ATOM 952 C C . ALA A 1 123 ? 1.397 -15.179 23.974 1.00 78.94 123 ALA A C 1
ATOM 954 O O . ALA A 1 123 ? 2.190 -15.985 24.456 1.00 78.94 123 ALA A O 1
ATOM 955 N N . GLY A 1 124 ? 1.121 -14.015 24.564 1.00 76.81 124 GLY A N 1
ATOM 956 C CA . GLY A 1 124 ? 1.696 -13.574 25.829 1.00 76.81 124 GLY A CA 1
ATOM 957 C C . GLY A 1 124 ? 1.418 -14.562 26.958 1.00 76.81 124 GLY A C 1
ATOM 958 O O . GLY A 1 124 ? 2.357 -14.973 27.637 1.00 76.81 124 GLY A O 1
ATOM 959 N N . ARG A 1 125 ? 0.168 -15.025 27.104 1.00 71.25 125 ARG A N 1
ATOM 960 C CA . ARG A 1 125 ? -0.228 -16.046 28.094 1.00 71.25 125 ARG A CA 1
ATOM 961 C C . ARG A 1 125 ? 0.483 -17.380 27.875 1.00 71.25 125 ARG A C 1
ATOM 963 O O . ARG A 1 125 ? 0.948 -17.976 28.842 1.00 71.25 125 ARG A O 1
ATOM 970 N N . ILE A 1 126 ? 0.609 -17.846 26.631 1.00 66.25 126 ILE A N 1
ATOM 971 C CA . ILE A 1 126 ? 1.339 -19.086 26.313 1.00 66.25 126 ILE A CA 1
ATOM 972 C C . ILE A 1 126 ? 2.824 -18.941 26.678 1.00 66.25 126 ILE A C 1
ATOM 974 O O . ILE A 1 126 ? 3.407 -19.855 27.262 1.00 66.25 126 ILE A O 1
ATOM 978 N N . LEU A 1 127 ? 3.426 -17.786 26.380 1.00 62.16 127 LEU A N 1
ATOM 979 C CA . LEU A 1 127 ? 4.830 -17.504 26.681 1.00 62.16 127 LEU A CA 1
ATOM 980 C 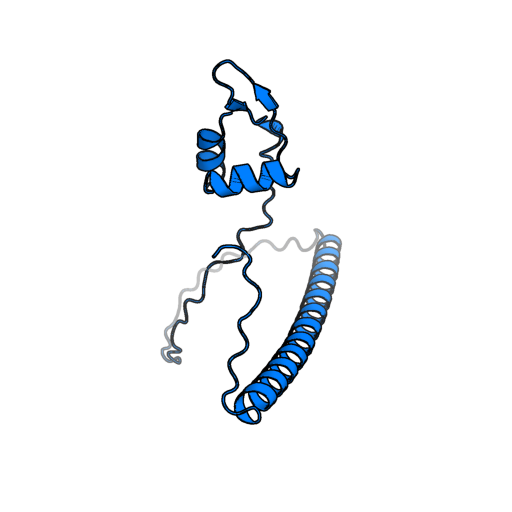C . LEU A 1 127 ? 5.100 -17.330 28.185 1.00 62.16 127 LEU A C 1
ATOM 982 O O . LEU A 1 127 ? 6.172 -17.713 28.641 1.00 62.16 127 LEU A O 1
ATOM 986 N N . THR A 1 128 ? 4.153 -16.799 28.968 1.00 59.12 128 THR A N 1
ATOM 987 C CA . THR A 1 128 ? 4.317 -16.646 30.431 1.00 59.12 128 THR A CA 1
ATOM 988 C C . THR A 1 128 ? 3.956 -17.902 31.224 1.00 59.12 128 THR A C 1
ATOM 990 O O . THR A 1 128 ? 4.570 -18.152 32.257 1.00 59.12 128 THR A O 1
ATOM 993 N N . ALA A 1 129 ? 3.011 -18.726 30.759 1.00 57.25 129 ALA A N 1
ATOM 994 C CA . ALA A 1 129 ? 2.650 -19.985 31.422 1.00 57.25 129 ALA A CA 1
ATOM 995 C C . ALA A 1 129 ? 3.614 -21.146 31.096 1.00 57.25 129 ALA A C 1
ATOM 997 O O . ALA A 1 129 ? 3.683 -22.130 31.834 1.00 57.25 129 ALA A O 1
ATOM 998 N N . GLY A 1 130 ? 4.368 -21.048 29.998 1.00 52.06 130 GLY A N 1
ATOM 999 C CA . GLY A 1 130 ? 5.342 -22.044 29.554 1.00 52.06 130 GLY A CA 1
ATOM 1000 C C . GLY A 1 130 ? 6.768 -21.711 29.983 1.00 52.06 130 GLY A C 1
ATOM 1001 O O . GLY A 1 130 ? 7.591 -21.360 29.141 1.00 52.06 130 GLY A O 1
ATOM 1002 N N . GLY A 1 131 ? 7.068 -21.841 31.278 1.00 51.53 131 GLY A N 1
ATOM 1003 C CA . GLY A 1 131 ? 8.428 -21.719 31.804 1.00 51.53 131 GLY A CA 1
ATOM 1004 C C . GLY A 1 131 ? 9.459 -22.508 30.981 1.00 51.53 131 GLY A C 1
ATOM 1005 O O . GLY A 1 131 ? 9.290 -23.698 30.712 1.00 51.53 131 GLY A O 1
ATOM 1006 N N . GLU A 1 132 ? 10.510 -21.800 30.565 1.00 57.03 132 GLU A N 1
ATOM 1007 C CA . GLU A 1 132 ? 11.833 -22.280 30.153 1.00 57.03 132 GLU A CA 1
ATOM 1008 C C . GLU A 1 132 ? 11.944 -23.751 29.721 1.00 57.03 132 GLU A C 1
ATOM 1010 O O . GLU A 1 132 ? 12.479 -24.594 30.440 1.00 57.03 132 GLU A O 1
ATOM 1015 N N . ARG A 1 133 ? 11.578 -24.072 28.478 1.00 55.16 133 ARG A N 1
ATOM 1016 C CA . ARG A 1 133 ? 12.175 -25.232 27.797 1.00 55.16 133 ARG A CA 1
ATOM 1017 C C . ARG A 1 133 ? 12.564 -24.876 26.378 1.00 55.16 133 ARG A C 1
ATOM 1019 O O . ARG A 1 133 ? 11.774 -24.999 25.450 1.00 55.16 133 ARG A O 1
ATOM 1026 N N . ARG A 1 134 ? 13.824 -24.441 26.261 1.00 59.03 134 ARG A N 1
ATOM 1027 C CA . ARG A 1 134 ? 14.697 -24.440 25.076 1.00 59.03 134 ARG A CA 1
ATOM 1028 C C . ARG A 1 134 ? 14.086 -25.168 23.872 1.00 59.03 134 ARG A C 1
ATOM 1030 O O . ARG A 1 134 ? 14.270 -26.373 23.721 1.00 59.03 134 ARG A O 1
ATOM 1037 N N . ARG A 1 135 ? 13.423 -24.443 22.974 1.00 56.06 135 ARG A N 1
ATOM 1038 C CA . ARG A 1 135 ? 13.112 -24.966 21.640 1.00 56.06 135 ARG A CA 1
ATOM 1039 C C . ARG A 1 135 ? 13.949 -24.210 20.625 1.00 56.06 135 ARG A C 1
ATOM 1041 O O . ARG A 1 135 ? 13.668 -23.066 20.291 1.00 56.06 135 ARG A O 1
ATOM 1048 N N . ARG A 1 136 ? 15.029 -24.878 20.195 1.00 60.25 136 ARG A N 1
ATOM 1049 C CA . ARG A 1 136 ? 15.828 -24.534 19.016 1.00 60.25 136 ARG A CA 1
ATOM 1050 C C . ARG A 1 136 ? 14.877 -24.442 17.829 1.00 60.25 136 ARG A C 1
ATOM 1052 O O . ARG A 1 136 ? 14.411 -25.456 17.318 1.00 60.25 136 ARG A O 1
ATOM 1059 N N . TRP A 1 137 ? 14.563 -23.216 17.444 1.00 65.00 137 TRP A N 1
ATOM 1060 C CA . TRP A 1 137 ? 13.733 -22.917 16.293 1.00 65.00 137 TRP A CA 1
ATOM 1061 C C . TRP A 1 137 ? 14.616 -23.088 15.040 1.00 65.00 137 TRP A C 1
ATOM 1063 O O . TRP A 1 137 ? 15.423 -22.225 14.718 1.00 65.00 137 TRP A O 1
ATOM 1073 N N . TRP A 1 138 ? 14.528 -24.264 14.411 1.00 68.94 138 TRP A N 1
ATOM 1074 C CA . TRP A 1 138 ? 14.573 -24.591 12.964 1.00 68.94 138 TRP A CA 1
ATOM 1075 C C . TRP A 1 138 ? 15.443 -23.845 11.915 1.00 68.94 138 TRP A C 1
ATOM 1077 O O . TRP A 1 138 ? 15.167 -24.002 10.729 1.00 68.94 138 TRP A O 1
ATOM 1087 N N . TRP A 1 139 ? 16.497 -23.096 12.242 1.00 60.38 139 TRP A N 1
ATOM 1088 C CA . TRP A 1 139 ? 17.406 -22.595 11.190 1.00 60.38 139 TRP A CA 1
ATOM 1089 C C . TRP A 1 139 ? 18.351 -23.704 10.671 1.00 60.38 139 TRP A C 1
ATOM 1091 O O . TRP A 1 139 ? 19.027 -24.324 11.492 1.00 60.38 139 TRP A O 1
ATOM 1101 N N . PRO A 1 140 ? 18.446 -23.954 9.345 1.00 61.38 140 PRO A N 1
ATOM 1102 C CA . PRO A 1 140 ? 19.266 -25.029 8.773 1.00 61.38 140 PRO A CA 1
ATOM 1103 C C . PRO A 1 140 ? 20.696 -24.601 8.383 1.00 61.38 140 PRO A C 1
ATOM 1105 O O . PRO A 1 140 ? 21.332 -25.279 7.584 1.00 61.38 140 PRO A O 1
ATOM 1108 N N . PHE A 1 141 ? 21.219 -23.495 8.918 1.00 63.69 141 PHE A N 1
ATOM 1109 C CA . PHE A 1 141 ? 22.592 -23.050 8.649 1.00 63.69 141 PHE A CA 1
ATOM 1110 C C . PHE A 1 141 ? 23.384 -23.028 9.955 1.00 63.69 141 PHE A C 1
ATOM 1112 O O . PHE A 1 141 ? 23.456 -22.003 10.633 1.00 63.69 141 PHE A O 1
ATOM 1119 N N . GLY A 1 142 ? 23.904 -24.195 10.326 1.00 53.88 142 GLY A N 1
ATOM 1120 C CA . GLY A 1 142 ? 24.871 -24.384 11.402 1.00 53.88 142 GLY A CA 1
ATOM 1121 C C . GLY A 1 142 ? 26.044 -25.192 10.888 1.00 53.88 142 GLY A C 1
ATOM 1122 O O . GLY A 1 142 ? 25.775 -26.160 10.142 1.00 53.88 142 GLY A O 1
#

pLDDT: mean 76.34, std 18.47, range [43.75, 97.75]

Radius of gyration: 28.09 Å; chains: 1; bounding box: 54×73×56 Å

Foldseek 3Di:
DFLVVVCVVVVHDSVVVVVCCVVVLFDWDFDDVVTTTDGDVVSVPDPVPPDPDDDDDDDDDDDDDDDDDDDDDDDDDPDPVPDDPPVVVVVVVVVVVVVVVVVVVVVVVVVVVVVVVVVVVVVVCCVVVDPDDDDPPDDPDD

Secondary structure (DSSP, 8-state):
-BHHHHHHHHTS-HHHHHHHHHTTSS-EEEETTTTEEEE-GGG------S--------PPP-------------------TTS-HHHHHHHHHHHHHHHHHHHHHHHHHHHHHHHHHHHHHHHHHHHHHS------------

Sequence (142 aa):
MTIGQTAATLGVSEKTIRRRIKKGLLNAKLVGEPPHYEIEASEIGFNEELSSQSDDFVQPVSDPEGLSSQSDEFVQPVSDPSGDTTQNKDYRDLLDMLKEQLSEKDGQIKELHILLQAAQEQAGRILTAGGERRRRWWWPFG